Protein AF-A0A2N0QDD0-F1 (afdb_monomer)

Foldseek 3Di:
DDQPDDDDDDDPDPDDDDDDDDDDDDDDDPPAAAALLQEQCNVVWKDFADPDPNNHHDDPVRHDAQDDRDQAACRFQFDDPGMDTDPPDDPPDGGNDNDDGDPRRRRVSCVVVVVPDPDDPPPPDPPDDPVVVVVVVVVVVVVVVVVVVVD

Organism: NCBI:txid588596

Mean predicted aligned error: 12.84 Å

InterPro domains:
  IPR001506 Peptidase M12A [PF01400] (36-113)
  IPR001506 Peptidase M12A [PR00480] (36-53)
  IPR001506 Peptidase M12A [PR00480] (68-83)
  IPR001506 Peptidase M12A [PR00480] (101-114)
  IPR024079 Metallopeptidase, catalytic domain superfamily [G3DSA:3.40.390.10] (2-35)
  IPR024079 Metallopeptidase, catalytic domain superfamily [G3DSA:3.40.390.10] (36-114)

Radius of gyration: 23.02 Å; Cα contacts (8 Å, |Δi|>4): 125; chains: 1; bounding box: 40×63×55 Å

Structure (mmCIF, N/CA/C/O backbone):
data_AF-A0A2N0QDD0-F1
#
_entry.id   AF-A0A2N0QDD0-F1
#
loop_
_atom_site.group_PDB
_atom_site.id
_atom_site.type_symbol
_atom_site.label_atom_id
_atom_site.label_alt_id
_atom_site.label_comp_id
_atom_site.label_asym_id
_atom_site.label_entity_id
_atom_site.label_seq_id
_atom_site.pdbx_PDB_ins_code
_atom_site.Cartn_x
_atom_site.Cartn_y
_atom_site.Cartn_z
_atom_site.occupancy
_atom_site.B_iso_or_equiv
_atom_site.auth_seq_id
_atom_site.auth_comp_id
_atom_site.auth_asym_id
_atom_site.auth_atom_id
_atom_site.pdbx_PDB_model_num
ATOM 1 N N . MET A 1 1 ? 6.204 13.455 14.582 1.00 50.38 1 MET A N 1
ATOM 2 C CA . MET A 1 1 ? 5.103 13.405 13.595 1.00 50.38 1 MET A CA 1
ATOM 3 C C . MET A 1 1 ? 4.047 12.461 14.163 1.00 50.38 1 MET A C 1
ATOM 5 O O . MET A 1 1 ? 4.429 11.379 14.581 1.00 50.38 1 MET A O 1
ATOM 9 N N . 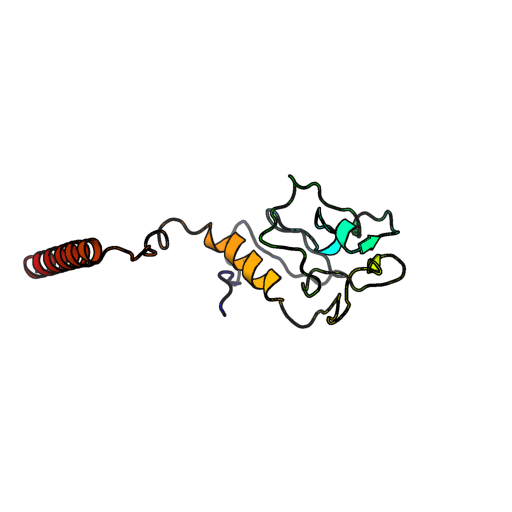PHE A 1 2 ? 2.788 12.885 14.306 1.00 59.19 2 PHE A N 1
ATOM 10 C CA . PHE A 1 2 ? 1.731 12.095 14.960 1.00 59.19 2 PHE A CA 1
ATOM 11 C C . PHE A 1 2 ? 0.723 11.612 13.914 1.00 59.19 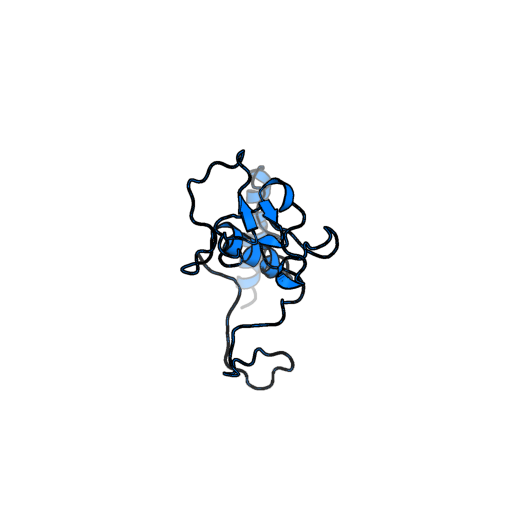2 PHE A C 1
ATOM 13 O O . PHE A 1 2 ? 0.218 12.432 13.154 1.00 59.19 2 PHE A O 1
ATOM 20 N N . SER A 1 3 ? 0.432 10.309 13.885 1.00 68.94 3 SER A N 1
ATOM 21 C CA . SER A 1 3 ? -0.740 9.779 13.178 1.00 68.94 3 SER A CA 1
ATOM 22 C C . SER A 1 3 ? -2.002 10.076 14.005 1.00 68.94 3 SER A C 1
ATOM 24 O O . SER A 1 3 ? -1.950 9.953 15.233 1.00 68.94 3 SER A O 1
ATOM 26 N N . PRO A 1 4 ? -3.137 10.459 13.388 1.00 78.94 4 PRO A N 1
ATOM 27 C CA . PRO A 1 4 ? -4.410 10.653 14.087 1.00 78.94 4 PRO A CA 1
ATOM 28 C C . PRO A 1 4 ? -5.018 9.336 14.598 1.00 78.94 4 PRO A C 1
ATOM 30 O O . PRO A 1 4 ? -5.961 9.368 15.388 1.00 78.94 4 PRO A O 1
ATOM 33 N N . ILE A 1 5 ? -4.494 8.184 14.165 1.00 84.56 5 ILE A N 1
ATOM 34 C CA . ILE A 1 5 ? -4.989 6.861 14.548 1.00 84.56 5 ILE A CA 1
ATOM 35 C C . ILE A 1 5 ? -4.445 6.478 15.926 1.00 84.56 5 ILE A C 1
ATOM 37 O O . ILE A 1 5 ? -3.242 6.548 16.180 1.00 84.56 5 ILE A O 1
ATOM 41 N N . LYS A 1 6 ? -5.340 6.015 16.804 1.00 87.50 6 LYS A N 1
ATOM 42 C CA . LYS A 1 6 ? -5.000 5.442 18.109 1.00 87.50 6 LYS A CA 1
ATOM 43 C C . LYS A 1 6 ? -5.636 4.063 18.239 1.00 87.50 6 LYS A C 1
ATOM 45 O O . LYS A 1 6 ? -6.840 3.928 18.040 1.00 87.50 6 LYS A O 1
ATOM 50 N N . PHE A 1 7 ? -4.838 3.065 18.603 1.00 89.75 7 PHE A N 1
ATOM 51 C CA . PHE A 1 7 ? -5.357 1.771 19.034 1.00 89.75 7 PHE A CA 1
ATOM 52 C C . PHE A 1 7 ? -5.727 1.853 20.512 1.00 89.75 7 PHE A C 1
ATOM 54 O O . PHE A 1 7 ? -4.959 2.371 21.321 1.00 89.75 7 PHE A O 1
ATOM 61 N N . VAL A 1 8 ? -6.915 1.362 20.847 1.00 91.69 8 VAL A N 1
ATOM 62 C CA . VAL A 1 8 ? -7.424 1.281 22.217 1.00 91.69 8 VAL A CA 1
ATOM 63 C C . VAL A 1 8 ? -7.914 -0.137 22.463 1.00 91.69 8 VAL A C 1
ATOM 65 O O . VAL A 1 8 ? -8.402 -0.791 21.537 1.00 91.69 8 VAL A O 1
ATOM 68 N N . GLU A 1 9 ? -7.769 -0.624 23.693 1.00 94.69 9 GLU A N 1
ATOM 69 C CA . GLU A 1 9 ? -8.324 -1.924 24.058 1.00 94.69 9 GLU A CA 1
ATOM 70 C C . GLU A 1 9 ? -9.845 -1.907 23.909 1.00 94.69 9 GLU A C 1
ATOM 72 O O . GLU A 1 9 ? -10.526 -0.943 24.272 1.00 94.69 9 GLU A O 1
ATOM 77 N N . ARG A 1 10 ? -10.378 -2.981 23.327 1.00 91.50 10 ARG A N 1
ATOM 78 C CA . ARG A 1 10 ? -11.811 -3.103 23.087 1.00 91.50 10 ARG A CA 1
ATOM 79 C C . ARG A 1 10 ? -12.544 -3.345 24.402 1.00 91.50 10 ARG A C 1
ATOM 81 O O . ARG A 1 10 ? -12.141 -4.189 25.195 1.00 91.50 10 ARG A O 1
ATOM 88 N N . THR A 1 11 ? -13.695 -2.701 24.547 1.00 94.19 11 THR A N 1
ATOM 89 C CA . THR A 1 11 ? -14.684 -2.999 25.585 1.00 94.19 11 THR A CA 1
ATOM 90 C C . THR A 1 11 ? -15.950 -3.575 24.954 1.00 94.19 11 THR A C 1
ATOM 92 O O . THR A 1 11 ? -16.165 -4.784 24.966 1.00 94.19 11 THR A O 1
ATOM 95 N N . ASN A 1 12 ? -16.770 -2.728 24.338 1.00 91.69 12 ASN A N 1
ATOM 96 C CA . ASN A 1 12 ? -18.079 -3.078 23.787 1.00 91.69 12 ASN A CA 1
ATOM 97 C C . ASN A 1 12 ? -18.323 -2.499 22.384 1.00 91.69 12 ASN A C 1
ATOM 99 O O . ASN A 1 12 ? -19.452 -2.511 21.900 1.00 91.69 12 ASN A O 1
ATOM 103 N N . GLN A 1 13 ? -17.279 -1.996 21.722 1.00 95.00 13 GLN A N 1
ATOM 104 C CA . GLN A 1 13 ? -17.384 -1.447 20.373 1.00 95.00 13 GLN A CA 1
ATOM 105 C C . GLN A 1 13 ? -17.843 -2.537 19.393 1.00 95.00 13 GLN A C 1
ATOM 107 O O . GLN A 1 13 ? -17.393 -3.688 19.476 1.00 95.00 13 GLN A O 1
ATOM 112 N N . ILE A 1 14 ? -18.745 -2.161 18.481 1.00 87.12 14 ILE A N 1
ATOM 113 C CA . ILE A 1 14 ? -19.286 -3.038 17.432 1.00 87.12 14 ILE A CA 1
ATOM 114 C C . ILE A 1 14 ? -18.181 -3.388 16.432 1.00 87.12 14 ILE A C 1
ATOM 116 O O . ILE A 1 14 ? -17.927 -4.566 16.189 1.00 87.12 14 ILE A O 1
ATOM 120 N N . ASP A 1 15 ? -17.476 -2.370 15.939 1.00 86.25 15 ASP A N 1
ATOM 121 C CA . ASP A 1 15 ? -16.353 -2.522 15.018 1.00 86.25 15 ASP A CA 1
ATOM 122 C C . ASP A 1 15 ? -15.030 -2.600 15.784 1.00 86.25 15 ASP A C 1
ATOM 124 O O . ASP A 1 15 ? -14.756 -1.799 16.681 1.00 86.25 15 ASP A O 1
ATOM 128 N N . TYR A 1 16 ? -14.200 -3.583 15.441 1.00 90.19 16 TYR A N 1
ATOM 129 C CA . TYR A 1 16 ? -12.907 -3.811 16.077 1.00 90.19 16 TYR A CA 1
ATOM 130 C C . TYR A 1 16 ? -11.982 -4.617 15.167 1.00 90.19 16 TYR A C 1
ATOM 132 O O . TYR A 1 16 ? -12.425 -5.389 14.318 1.00 90.19 16 TYR A O 1
ATOM 140 N N . VAL A 1 17 ? -10.677 -4.483 15.394 1.00 88.94 17 VAL A N 1
ATOM 141 C CA . VAL A 1 17 ? -9.667 -5.346 14.776 1.00 88.94 17 VAL A CA 1
ATOM 142 C C . VAL A 1 17 ? -9.312 -6.453 15.763 1.00 88.94 17 VAL A C 1
ATOM 144 O O . VAL A 1 17 ? -8.987 -6.182 16.918 1.00 88.94 17 VAL A O 1
ATOM 147 N N . LYS A 1 18 ? -9.371 -7.712 15.315 1.00 89.75 18 LYS A N 1
ATOM 148 C CA . LYS A 1 18 ? -8.921 -8.871 16.095 1.00 89.75 18 LYS A CA 1
ATOM 149 C C . LYS A 1 18 ? -7.652 -9.440 15.480 1.00 89.75 18 LYS A C 1
ATOM 151 O O . LYS A 1 18 ? -7.703 -10.044 14.413 1.00 89.75 18 LYS A O 1
ATOM 156 N N . ILE A 1 19 ? -6.535 -9.285 16.179 1.00 91.00 19 ILE A N 1
ATOM 157 C CA . ILE A 1 19 ? -5.260 -9.879 15.776 1.00 91.00 19 ILE A CA 1
ATOM 158 C C . ILE A 1 19 ? -5.248 -11.331 16.259 1.00 91.00 19 ILE A C 1
ATOM 160 O O . ILE A 1 19 ? -5.443 -11.603 17.443 1.00 91.00 19 ILE A O 1
ATOM 164 N N . VAL A 1 20 ? -5.081 -12.273 15.333 1.00 90.50 20 VAL A N 1
ATOM 165 C CA . VAL A 1 20 ? -5.061 -13.715 15.609 1.00 90.50 20 VAL A CA 1
ATOM 166 C C . VAL A 1 20 ? -3.912 -14.371 14.857 1.00 90.50 20 VAL A C 1
ATOM 168 O O . VAL A 1 20 ? -3.594 -13.967 13.743 1.00 90.50 20 VAL A O 1
ATOM 171 N N . ASN A 1 21 ? -3.322 -15.414 15.438 1.00 91.94 21 ASN A N 1
ATOM 172 C CA . ASN A 1 21 ? -2.346 -16.243 14.741 1.00 91.94 21 ASN A CA 1
ATOM 173 C C . ASN A 1 21 ? -3.072 -17.400 14.037 1.00 91.94 21 ASN A C 1
ATOM 175 O O . ASN A 1 21 ? -3.612 -18.285 14.700 1.00 91.94 21 ASN A O 1
ATOM 179 N N . LYS A 1 22 ? -3.131 -17.357 12.702 1.00 90.06 22 LYS A N 1
ATOM 180 C CA . LYS A 1 22 ? -3.795 -18.371 11.861 1.00 90.06 22 LYS A CA 1
ATOM 181 C C . LYS A 1 22 ? -2.915 -18.909 10.725 1.00 90.06 22 LYS A C 1
ATOM 183 O O . LYS A 1 22 ? -3.424 -19.600 9.851 1.00 90.06 22 LYS A O 1
ATOM 188 N N . GLY A 1 23 ? -1.617 -18.608 10.748 1.00 87.00 23 GLY A N 1
ATOM 189 C CA . GLY A 1 23 ? -0.709 -18.888 9.636 1.00 87.00 23 GLY A CA 1
ATOM 190 C C . GLY A 1 23 ? -0.866 -17.876 8.495 1.00 87.00 23 GLY A C 1
ATOM 191 O O . GLY A 1 23 ? -1.949 -17.703 7.939 1.00 87.00 23 GLY A O 1
ATOM 192 N N . GLY A 1 24 ? 0.234 -17.201 8.154 1.00 86.25 24 GLY A N 1
ATOM 193 C CA . GLY A 1 24 ? 0.272 -16.148 7.135 1.00 86.25 24 GLY A CA 1
ATOM 194 C C . GLY A 1 24 ? -0.093 -14.751 7.651 1.00 86.25 24 GLY A C 1
ATOM 195 O O . GLY A 1 24 ? -0.440 -14.566 8.818 1.00 86.25 24 GLY A O 1
ATOM 196 N N . TYR A 1 25 ? 0.001 -13.767 6.752 1.00 87.38 25 TYR A N 1
ATOM 197 C CA . TYR A 1 25 ? -0.262 -12.354 7.028 1.00 87.38 25 TYR A CA 1
ATOM 198 C C . TYR A 1 25 ? -1.248 -11.812 6.006 1.00 87.38 25 TYR A C 1
ATOM 200 O O . TYR A 1 25 ? -0.939 -11.714 4.823 1.00 87.38 25 TYR A O 1
ATOM 208 N N . TRP A 1 26 ? -2.443 -11.477 6.468 1.00 83.75 26 TRP A N 1
ATOM 209 C CA . TRP A 1 26 ? -3.474 -10.858 5.654 1.00 83.75 26 TRP A CA 1
ATOM 210 C C . TRP A 1 26 ? -4.411 -10.073 6.560 1.00 83.75 26 TRP A C 1
ATOM 212 O O . TRP A 1 26 ? -4.625 -10.403 7.728 1.00 83.75 26 TRP A O 1
ATOM 222 N N . SER A 1 27 ? -4.980 -9.018 6.007 1.00 83.06 27 SER A N 1
ATOM 223 C CA . SER A 1 27 ? -6.023 -8.231 6.642 1.00 83.06 27 SER A CA 1
ATOM 224 C C . SER A 1 27 ? -6.975 -7.753 5.565 1.00 83.06 27 SER A C 1
ATOM 226 O O . SER A 1 27 ? -6.570 -7.551 4.422 1.00 83.06 27 SER A O 1
ATOM 228 N N . TYR A 1 28 ? -8.227 -7.505 5.933 1.00 78.88 28 TYR A N 1
ATOM 229 C CA . TYR A 1 28 ? -9.080 -6.702 5.070 1.00 78.88 28 TYR A CA 1
ATOM 230 C C . TYR A 1 28 ? -8.485 -5.300 4.943 1.00 78.88 28 TYR A C 1
ATOM 232 O O . TYR A 1 28 ? -8.047 -4.702 5.928 1.00 78.88 28 TYR A O 1
ATOM 240 N N . VAL A 1 29 ? -8.473 -4.785 3.722 1.00 73.56 29 VAL A N 1
ATOM 241 C CA . VAL A 1 29 ? -8.185 -3.380 3.466 1.00 73.56 29 VAL A CA 1
ATOM 242 C C . VAL A 1 29 ? -9.359 -2.546 3.992 1.00 73.56 29 VAL A C 1
ATOM 244 O O . VAL A 1 29 ? -10.512 -2.926 3.800 1.00 73.56 29 VAL A O 1
ATOM 247 N N . GLY A 1 30 ? -9.071 -1.443 4.697 1.00 61.97 30 GLY A N 1
ATOM 248 C CA . GLY A 1 30 ? -10.078 -0.569 5.319 1.00 61.97 30 GLY A CA 1
ATOM 249 C C . GLY A 1 30 ? -11.064 0.078 4.329 1.00 61.97 30 GLY A C 1
ATOM 250 O O . GLY A 1 30 ? -11.098 -0.252 3.150 1.00 61.97 30 GLY A O 1
ATOM 251 N N . LYS A 1 31 ? -11.861 1.056 4.791 1.00 51.12 31 LYS A N 1
ATOM 252 C CA . LYS A 1 31 ? -12.999 1.629 4.033 1.00 51.12 31 LYS A CA 1
ATOM 253 C C . LYS A 1 31 ? -12.662 2.267 2.664 1.00 51.12 31 LYS A C 1
ATOM 255 O O . LYS A 1 31 ? -13.607 2.556 1.944 1.00 51.12 31 LYS A O 1
ATOM 260 N N . GLN A 1 32 ? -11.380 2.486 2.328 1.00 51.22 32 GLN A N 1
ATOM 261 C CA . GLN A 1 32 ? -10.784 2.489 0.969 1.00 51.22 32 GLN A CA 1
ATOM 262 C C . GLN A 1 32 ? -9.294 2.909 1.039 1.00 51.22 32 GLN A C 1
ATOM 264 O O . GLN A 1 32 ? -8.994 4.040 1.417 1.00 51.22 32 GLN A O 1
ATOM 269 N N . GLY A 1 33 ? -8.365 2.020 0.656 1.00 55.06 33 GLY A N 1
ATOM 270 C CA . GLY A 1 33 ? -6.939 2.330 0.433 1.00 55.06 33 GLY A CA 1
ATOM 271 C C . GLY A 1 33 ? -6.082 1.073 0.224 1.00 55.06 33 GLY A C 1
ATOM 272 O O . GLY A 1 33 ? -5.897 0.319 1.166 1.00 55.06 33 GLY A O 1
ATOM 273 N N . GLY A 1 34 ? -5.595 0.826 -0.997 1.00 71.38 34 GLY A N 1
ATOM 274 C CA . GLY A 1 34 ? -4.969 -0.442 -1.406 1.00 71.38 34 GLY A CA 1
ATOM 275 C C . GLY A 1 34 ? -3.436 -0.489 -1.365 1.00 71.38 34 GLY A C 1
ATOM 276 O O . GLY A 1 34 ? -2.773 0.445 -0.925 1.00 71.38 34 GLY A O 1
ATOM 277 N N . GLU A 1 35 ? -2.877 -1.602 -1.844 1.00 83.44 35 GLU A N 1
ATOM 278 C CA . GLU A 1 35 ? -1.429 -1.804 -1.967 1.00 83.44 35 GLU A CA 1
ATOM 279 C C . GLU A 1 35 ? -0.818 -0.906 -3.045 1.00 83.44 35 GLU A C 1
ATOM 281 O O . GLU A 1 35 ? -1.443 -0.604 -4.068 1.00 83.44 35 GLU A O 1
ATOM 286 N N . GLN A 1 36 ? 0.438 -0.508 -2.847 1.00 86.44 36 GLN A N 1
ATOM 287 C CA . GLN A 1 36 ? 1.056 0.494 -3.707 1.00 86.44 36 GLN A CA 1
ATOM 288 C C . GLN A 1 36 ? 1.294 -0.018 -5.136 1.00 86.44 36 GLN A C 1
ATOM 290 O O . GLN A 1 36 ? 1.069 0.720 -6.091 1.00 86.44 36 GLN A O 1
ATOM 295 N N . HIS A 1 37 ? 1.661 -1.291 -5.322 1.00 84.25 37 HIS A N 1
ATOM 296 C CA . HIS A 1 37 ? 1.812 -1.894 -6.660 1.00 84.25 37 HIS A CA 1
ATOM 297 C C . HIS A 1 37 ? 0.479 -2.121 -7.391 1.00 84.25 37 HIS A C 1
ATOM 299 O O . HIS A 1 37 ? 0.476 -2.471 -8.577 1.00 84.25 37 HIS A O 1
ATOM 305 N N . SER A 1 38 ? -0.637 -1.876 -6.706 1.00 87.38 38 SER A N 1
ATOM 306 C CA . SER A 1 38 ? -1.997 -1.907 -7.244 1.00 87.38 38 SER A CA 1
ATOM 307 C C . SER A 1 38 ? -2.522 -0.503 -7.571 1.00 87.38 38 SER A C 1
ATOM 309 O O . SER A 1 38 ? -3.641 -0.366 -8.059 1.00 87.38 38 SER A O 1
ATOM 311 N N . HIS A 1 39 ? -1.724 0.550 -7.356 1.00 89.06 39 HIS A N 1
ATOM 312 C CA . HIS A 1 39 ? -2.084 1.933 -7.673 1.00 89.06 39 HIS A CA 1
ATOM 313 C C . HIS A 1 39 ? -2.455 2.097 -9.169 1.00 89.06 39 HIS A C 1
ATOM 315 O O . HIS A 1 39 ? -1.757 1.545 -10.024 1.00 89.06 39 HIS A O 1
ATOM 321 N N . PRO A 1 40 ? -3.477 2.896 -9.537 1.00 90.19 40 PRO A N 1
ATOM 322 C CA . PRO A 1 40 ? -3.929 3.029 -10.932 1.00 90.19 40 PRO A CA 1
ATOM 323 C C . PRO A 1 40 ? -2.834 3.490 -11.907 1.00 90.19 40 PRO A C 1
ATOM 325 O O . PRO A 1 40 ? -2.766 3.061 -13.053 1.00 90.19 40 PRO A O 1
ATOM 328 N N . ASP A 1 41 ? -1.917 4.321 -11.418 1.00 92.69 41 ASP A N 1
ATOM 329 C CA . ASP A 1 41 ? -0.764 4.808 -12.183 1.00 92.69 41 ASP A CA 1
ATOM 330 C C . ASP A 1 41 ? 0.468 3.880 -12.178 1.00 92.69 41 ASP A C 1
ATOM 332 O O . ASP A 1 41 ? 1.501 4.238 -12.748 1.00 92.69 41 ASP A O 1
ATOM 336 N N . ARG A 1 42 ? 0.409 2.692 -11.557 1.00 92.00 42 ARG A N 1
ATOM 337 C CA . ARG A 1 42 ? 1.595 1.835 -11.348 1.00 92.00 42 ARG A CA 1
ATOM 338 C C . ARG A 1 42 ? 2.302 1.437 -12.645 1.00 92.00 42 ARG A C 1
ATOM 340 O O . ARG A 1 42 ? 3.526 1.339 -12.668 1.00 92.00 42 ARG A O 1
ATOM 347 N N . ASP A 1 43 ? 1.562 1.275 -13.743 1.00 93.88 43 ASP A N 1
ATOM 348 C CA . ASP A 1 43 ? 2.121 0.892 -15.049 1.00 93.88 43 ASP A CA 1
ATOM 349 C C . ASP A 1 43 ? 2.959 2.004 -15.695 1.00 93.88 43 ASP A C 1
ATOM 351 O O . ASP A 1 43 ? 3.658 1.755 -16.674 1.00 93.88 43 ASP A O 1
ATOM 355 N N . LYS A 1 44 ? 2.963 3.231 -15.157 1.00 94.56 44 LYS A N 1
ATOM 356 C CA . LYS A 1 44 ? 3.936 4.265 -15.552 1.00 94.56 44 LYS A CA 1
ATOM 357 C C . LYS A 1 44 ? 5.350 3.918 -15.081 1.00 94.56 44 LYS A C 1
ATOM 359 O O . LYS A 1 44 ? 6.312 4.354 -15.702 1.00 94.56 44 LYS A O 1
ATOM 364 N N . TYR A 1 45 ? 5.470 3.114 -14.024 1.00 94.38 45 TYR A N 1
ATOM 365 C CA . TYR A 1 45 ? 6.725 2.875 -13.311 1.00 94.38 45 TYR A CA 1
ATOM 366 C C . TYR A 1 45 ? 7.157 1.408 -13.288 1.00 94.38 45 TYR A C 1
ATOM 368 O O . TYR A 1 45 ? 8.351 1.119 -13.200 1.00 94.38 45 TYR A O 1
ATOM 376 N N . LEU A 1 46 ? 6.200 0.482 -13.363 1.00 93.69 46 LEU A N 1
ATOM 377 C CA . LEU A 1 46 ? 6.430 -0.948 -13.198 1.00 93.69 46 LEU A CA 1
ATOM 378 C C . LEU A 1 46 ? 6.024 -1.745 -14.439 1.00 93.69 46 LEU A C 1
ATOM 380 O O . LEU A 1 46 ? 5.064 -1.416 -15.133 1.00 93.69 46 LEU A O 1
ATOM 384 N N . PHE A 1 47 ? 6.742 -2.840 -14.665 1.00 93.88 47 PHE A N 1
ATOM 385 C CA . PHE A 1 47 ? 6.296 -3.973 -15.463 1.00 93.88 47 PHE A CA 1
ATOM 386 C C . PHE A 1 47 ? 5.837 -5.079 -14.516 1.00 93.88 47 PHE A C 1
ATOM 388 O O . PHE A 1 47 ? 6.636 -5.589 -13.728 1.00 93.88 47 PHE A O 1
ATOM 395 N N . VAL A 1 48 ? 4.566 -5.463 -14.604 1.00 91.81 48 VAL A N 1
ATOM 396 C CA . VAL A 1 48 ? 3.986 -6.539 -13.794 1.00 91.81 48 VAL A CA 1
ATOM 397 C C . VAL A 1 48 ? 3.583 -7.680 -14.716 1.00 91.81 48 VAL A C 1
ATOM 399 O O . VAL A 1 48 ? 2.767 -7.505 -15.614 1.00 91.81 48 VAL A O 1
ATOM 402 N N . GLN A 1 49 ? 4.196 -8.841 -14.511 1.00 88.06 49 GLN A N 1
ATOM 403 C CA . GLN A 1 49 ? 3.999 -10.053 -15.308 1.00 88.06 49 GLN A CA 1
ATOM 404 C C . GLN A 1 49 ? 3.458 -11.163 -14.406 1.00 88.06 49 GLN A C 1
ATOM 406 O O . GLN A 1 49 ? 4.083 -12.205 -14.223 1.00 88.06 49 GLN A O 1
ATOM 411 N N . ASN A 1 50 ? 2.316 -10.903 -13.771 1.00 86.62 50 ASN A N 1
ATOM 412 C CA . ASN A 1 50 ? 1.624 -11.870 -12.929 1.00 86.62 50 ASN A CA 1
ATOM 413 C C . ASN A 1 50 ? 0.118 -11.581 -12.949 1.00 86.62 50 ASN A C 1
ATOM 415 O O . ASN A 1 50 ? -0.298 -10.440 -12.760 1.00 86.62 50 ASN A O 1
ATOM 419 N N . ASN A 1 51 ? -0.680 -12.624 -13.178 1.00 84.69 51 ASN A N 1
ATOM 420 C CA . ASN A 1 51 ? -2.138 -12.538 -13.285 1.00 84.69 51 ASN A CA 1
ATOM 421 C C . ASN A 1 51 ? -2.862 -12.868 -11.964 1.00 84.69 51 ASN A C 1
ATOM 423 O O . ASN A 1 51 ? -4.095 -12.911 -11.941 1.00 84.69 51 ASN A O 1
ATOM 427 N N . SER A 1 52 ? -2.123 -13.119 -10.875 1.00 89.31 52 SER A N 1
ATOM 428 C CA . SER A 1 52 ? -2.699 -13.312 -9.542 1.00 89.31 52 SER A CA 1
ATOM 429 C C . SER A 1 52 ? -3.492 -12.078 -9.117 1.00 89.31 52 SER A C 1
ATOM 431 O O . SER A 1 52 ? -3.178 -10.944 -9.488 1.00 89.31 52 SER A O 1
ATOM 433 N N . TYR A 1 53 ? -4.514 -12.314 -8.298 1.00 83.69 53 TYR A N 1
ATOM 434 C CA . TYR A 1 53 ? -5.331 -11.267 -7.697 1.00 83.69 53 TYR A CA 1
ATOM 435 C C . TYR A 1 53 ? -4.485 -10.253 -6.914 1.00 83.69 53 TYR A C 1
ATOM 437 O O . TYR A 1 53 ? -4.787 -9.065 -6.970 1.00 83.69 53 TYR A O 1
ATOM 445 N N . ASP A 1 54 ? -3.383 -10.695 -6.305 1.00 85.44 54 ASP A N 1
ATOM 446 C CA . ASP A 1 54 ? -2.483 -9.858 -5.494 1.00 85.44 54 ASP A CA 1
ATOM 447 C C . ASP A 1 54 ? -1.744 -8.785 -6.310 1.00 85.44 54 ASP A C 1
ATOM 449 O O . ASP A 1 54 ? -1.255 -7.806 -5.762 1.00 85.44 54 ASP A O 1
ATOM 453 N N . TYR A 1 55 ? -1.655 -8.947 -7.634 1.00 88.44 55 TYR A N 1
ATOM 454 C CA . TYR A 1 55 ? -0.983 -7.998 -8.530 1.00 88.44 55 TYR A CA 1
ATOM 455 C C . TYR A 1 55 ? -1.964 -7.173 -9.370 1.00 88.44 55 TYR A C 1
ATOM 457 O O . TYR A 1 55 ? -1.545 -6.413 -10.259 1.00 88.44 55 TYR A O 1
ATOM 465 N N . ARG A 1 56 ? -3.272 -7.320 -9.120 1.00 89.00 56 ARG A N 1
ATOM 466 C CA . ARG A 1 56 ? -4.303 -6.575 -9.840 1.00 89.00 56 ARG A CA 1
ATOM 467 C C . ARG A 1 56 ? -4.244 -5.107 -9.477 1.00 89.00 56 ARG A C 1
ATOM 469 O O . ARG A 1 56 ? -4.189 -4.722 -8.318 1.00 89.00 56 ARG A O 1
ATOM 476 N N . ARG A 1 57 ? -4.305 -4.291 -10.516 1.00 90.25 57 ARG A N 1
ATOM 477 C CA . ARG A 1 57 ? -4.417 -2.849 -10.391 1.00 90.25 57 ARG A CA 1
ATOM 478 C C . ARG A 1 57 ? -5.850 -2.477 -10.014 1.00 90.25 57 ARG A C 1
ATOM 480 O O . ARG A 1 57 ? -6.787 -3.087 -10.523 1.00 90.25 57 ARG A O 1
ATOM 487 N N . TYR A 1 58 ? -6.007 -1.469 -9.166 1.00 88.25 58 TYR A N 1
ATOM 488 C CA . TYR A 1 58 ? -7.300 -0.849 -8.905 1.00 88.25 58 TYR A CA 1
ATOM 489 C C . TYR A 1 58 ? -7.702 0.068 -10.058 1.00 88.25 58 TYR A C 1
ATOM 491 O O . TYR A 1 58 ? -6.854 0.739 -10.659 1.00 88.25 58 TYR A O 1
ATOM 499 N N . GLU A 1 59 ? -9.002 0.131 -10.336 1.00 87.44 59 GLU A N 1
ATOM 500 C CA . GLU A 1 59 ? -9.546 1.173 -11.196 1.00 87.44 59 GLU A CA 1
ATOM 501 C C . GLU A 1 59 ? -9.465 2.530 -10.478 1.00 87.44 59 GLU A C 1
ATOM 503 O O . GLU A 1 59 ? -9.649 2.589 -9.258 1.00 87.44 59 GLU A O 1
ATOM 508 N N . PRO A 1 60 ? -9.218 3.643 -11.195 1.00 86.50 60 PRO A N 1
ATOM 509 C CA . PRO A 1 60 ? -9.082 4.967 -10.583 1.00 86.50 60 PRO A CA 1
ATOM 510 C C . PRO A 1 60 ? -10.250 5.390 -9.682 1.00 86.50 60 PRO A C 1
ATOM 512 O O . PRO A 1 60 ? -10.051 6.168 -8.755 1.00 86.50 60 PRO A O 1
ATOM 515 N N . ASN A 1 61 ? -11.458 4.883 -9.942 1.00 86.00 61 ASN A N 1
ATOM 516 C CA . ASN A 1 61 ? -12.663 5.221 -9.181 1.00 86.00 61 ASN A CA 1
ATOM 517 C C . ASN A 1 61 ? -12.829 4.397 -7.890 1.00 86.00 61 ASN A C 1
ATOM 519 O O . ASN A 1 61 ? -13.598 4.795 -7.017 1.00 86.00 61 ASN A O 1
ATOM 523 N N . ASP A 1 62 ? -12.108 3.281 -7.753 1.00 85.12 62 ASP A N 1
ATOM 524 C CA . ASP A 1 62 ? -12.245 2.354 -6.621 1.00 85.12 62 ASP A CA 1
ATOM 525 C C . ASP A 1 62 ? -11.268 2.661 -5.479 1.00 85.12 62 ASP A C 1
ATOM 527 O O . ASP A 1 62 ? -11.366 2.095 -4.386 1.00 85.12 62 ASP A O 1
ATOM 531 N N . VAL A 1 63 ? -10.315 3.565 -5.715 1.00 85.44 63 VAL A N 1
ATOM 532 C CA . VAL A 1 63 ? -9.243 3.894 -4.779 1.00 85.44 63 VAL A CA 1
ATOM 533 C C . VAL A 1 63 ? -9.065 5.400 -4.655 1.00 85.44 63 VAL A C 1
ATOM 535 O O . VAL A 1 63 ? -9.078 6.144 -5.631 1.00 85.44 63 VAL A O 1
ATOM 538 N N . ARG A 1 64 ? -8.860 5.864 -3.421 1.00 85.44 64 ARG A N 1
ATOM 539 C CA . ARG A 1 64 ? -8.507 7.255 -3.147 1.00 85.44 64 ARG A CA 1
ATOM 540 C C . ARG A 1 64 ? -6.993 7.385 -3.006 1.00 85.44 64 ARG A C 1
ATOM 542 O O . ARG A 1 64 ? -6.405 6.810 -2.095 1.00 85.44 64 ARG A O 1
ATOM 549 N N . CYS A 1 65 ? -6.383 8.183 -3.876 1.00 86.50 65 CYS A N 1
ATOM 550 C CA . CYS A 1 65 ? -4.947 8.459 -3.865 1.00 86.50 65 CYS A CA 1
ATOM 551 C C . CYS A 1 65 ? -4.675 9.855 -3.287 1.00 86.50 65 CYS A C 1
ATOM 553 O O . CYS A 1 65 ? -5.260 10.840 -3.731 1.00 86.50 65 CYS A O 1
ATOM 555 N N . PHE A 1 66 ? -3.7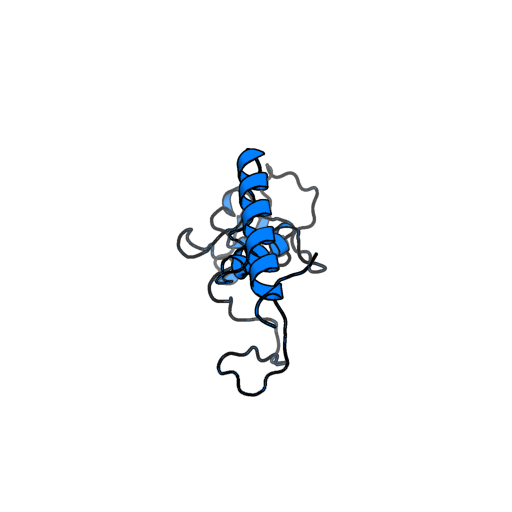73 9.959 -2.307 1.00 86.75 66 PHE A N 1
ATOM 556 C CA . PHE A 1 66 ? -3.447 11.221 -1.616 1.00 86.75 66 PHE A CA 1
ATOM 557 C C . PHE A 1 66 ? -2.083 11.813 -2.018 1.00 86.75 66 PHE A C 1
ATOM 559 O O . PHE A 1 66 ? -1.510 12.655 -1.315 1.00 86.75 66 PHE A O 1
ATOM 566 N N . GLY A 1 67 ? -1.550 11.380 -3.158 1.00 86.62 67 GLY A N 1
ATOM 567 C CA . GLY A 1 67 ? -0.255 11.802 -3.669 1.00 86.62 67 GLY A CA 1
ATOM 568 C C . GLY A 1 67 ? 0.171 11.012 -4.900 1.00 86.62 67 GLY A C 1
ATOM 569 O O . GLY A 1 67 ? -0.606 10.238 -5.456 1.00 86.62 67 GLY A O 1
ATOM 570 N N . ASN A 1 68 ? 1.418 11.238 -5.307 1.00 91.38 68 ASN A N 1
ATOM 571 C CA . ASN A 1 68 ? 2.063 10.492 -6.382 1.00 91.38 68 ASN A CA 1
ATOM 572 C C . ASN A 1 68 ? 2.394 9.062 -5.935 1.00 91.38 68 ASN A C 1
ATOM 574 O O . ASN A 1 68 ? 2.340 8.739 -4.749 1.00 91.38 68 ASN A O 1
ATOM 578 N N . TYR A 1 69 ? 2.802 8.231 -6.894 1.00 93.19 69 TYR A N 1
ATOM 579 C CA . TYR A 1 69 ? 3.282 6.885 -6.615 1.00 93.19 69 TYR A CA 1
ATOM 580 C C . TYR A 1 69 ? 4.492 6.901 -5.667 1.00 93.19 69 TYR A C 1
ATOM 582 O O . TYR A 1 69 ? 5.492 7.561 -5.952 1.00 93.19 69 TYR A O 1
ATOM 590 N N . ASP A 1 70 ? 4.412 6.160 -4.563 1.00 94.88 70 ASP A N 1
ATOM 591 C CA . ASP A 1 70 ? 5.441 6.118 -3.530 1.00 94.88 70 ASP A CA 1
ATOM 592 C C . ASP A 1 70 ? 6.195 4.785 -3.531 1.00 94.88 70 ASP A C 1
ATOM 594 O O . ASP A 1 70 ? 5.755 3.783 -2.974 1.00 94.88 70 ASP A O 1
ATOM 598 N N . PHE A 1 71 ? 7.379 4.777 -4.135 1.00 95.06 71 PHE A N 1
ATOM 599 C CA . PHE A 1 71 ? 8.234 3.592 -4.195 1.00 95.06 71 PHE A CA 1
ATOM 600 C C . PHE A 1 71 ? 8.719 3.090 -2.831 1.00 95.06 71 PHE A C 1
ATOM 602 O O . PHE A 1 71 ? 9.051 1.911 -2.708 1.00 95.06 71 PHE A O 1
ATOM 609 N N . LYS A 1 72 ? 8.768 3.970 -1.824 1.00 94.94 72 LYS A N 1
ATOM 610 C CA . LYS A 1 72 ? 9.243 3.659 -0.472 1.00 94.94 72 LYS A CA 1
ATOM 611 C C . LYS A 1 72 ? 8.104 3.260 0.464 1.00 94.94 72 LYS A C 1
ATOM 613 O O . LYS A 1 72 ? 8.378 2.964 1.625 1.00 94.94 72 LYS A O 1
ATOM 618 N N . SER A 1 73 ? 6.856 3.260 -0.011 1.00 95.19 73 SER A N 1
ATOM 619 C CA . SER A 1 73 ? 5.698 2.877 0.798 1.00 95.19 73 SER A CA 1
ATOM 620 C C . SER A 1 73 ? 5.904 1.500 1.428 1.00 95.19 73 SER A C 1
ATOM 622 O O . SER A 1 73 ? 6.309 0.545 0.754 1.00 95.19 73 SER A O 1
ATOM 624 N N . ILE A 1 74 ? 5.563 1.377 2.712 1.00 94.31 74 ILE A N 1
ATOM 625 C CA . ILE A 1 74 ? 5.587 0.097 3.431 1.00 94.31 74 ILE A CA 1
ATOM 626 C C . ILE A 1 74 ? 4.606 -0.918 2.816 1.00 94.31 74 ILE A C 1
ATOM 628 O O . ILE A 1 74 ? 4.766 -2.127 2.977 1.00 94.31 74 ILE A O 1
ATOM 632 N N . MET A 1 75 ? 3.609 -0.424 2.068 1.00 93.00 75 MET A N 1
ATOM 633 C CA . MET A 1 75 ? 2.592 -1.209 1.366 1.00 93.00 75 MET A CA 1
ATOM 634 C C . MET A 1 75 ? 3.033 -1.656 -0.037 1.00 93.00 75 MET A C 1
ATOM 636 O O . MET A 1 75 ? 2.259 -2.300 -0.745 1.00 93.00 75 MET A O 1
ATOM 640 N N . HIS A 1 76 ? 4.248 -1.318 -0.481 1.00 94.69 76 HIS A N 1
ATOM 641 C CA . HIS A 1 76 ? 4.767 -1.746 -1.780 1.00 94.69 76 HIS A CA 1
ATOM 642 C C . HIS A 1 76 ? 5.402 -3.135 -1.683 1.00 94.69 76 HIS A C 1
ATOM 644 O O . HIS A 1 76 ? 6.213 -3.391 -0.795 1.00 94.69 76 HIS A O 1
ATOM 650 N N . TYR A 1 77 ? 5.092 -4.058 -2.594 1.00 93.50 77 TYR A N 1
ATOM 651 C CA . TYR A 1 77 ? 5.769 -5.363 -2.629 1.00 93.50 77 TYR A CA 1
ATOM 652 C C . TYR A 1 77 ? 7.228 -5.232 -3.095 1.00 93.50 77 TYR A C 1
ATOM 654 O O . TYR A 1 77 ? 7.531 -4.334 -3.883 1.00 93.50 77 TYR A O 1
ATOM 662 N N . PRO A 1 78 ? 8.153 -6.096 -2.644 1.00 93.75 78 PRO A N 1
ATOM 663 C CA . PRO A 1 78 ? 9.506 -6.099 -3.185 1.00 93.75 78 PRO A CA 1
ATOM 664 C C . PRO A 1 78 ? 9.496 -6.411 -4.686 1.00 93.75 78 PRO A C 1
ATOM 666 O O . PRO A 1 78 ? 8.613 -7.104 -5.200 1.00 93.75 78 PRO A O 1
ATOM 669 N N . LEU A 1 79 ? 10.497 -5.892 -5.398 1.00 93.44 79 LEU A N 1
ATOM 670 C CA . LEU A 1 79 ? 10.723 -6.266 -6.794 1.00 93.44 79 LEU A CA 1
ATOM 671 C C . LEU A 1 79 ? 11.136 -7.742 -6.892 1.00 93.44 79 LEU A C 1
ATOM 673 O O . LEU A 1 79 ? 11.752 -8.294 -5.983 1.00 93.44 79 LEU A O 1
ATOM 677 N N . GLY A 1 80 ? 10.841 -8.372 -8.026 1.00 91.00 80 GLY A N 1
ATOM 678 C CA . GLY A 1 80 ? 11.160 -9.777 -8.261 1.00 91.00 80 GLY A CA 1
ATOM 679 C C . GLY A 1 80 ? 10.869 -10.216 -9.692 1.00 91.00 80 GLY A C 1
ATOM 680 O O . GLY A 1 80 ? 10.824 -9.407 -10.618 1.00 91.00 80 GLY A O 1
ATOM 681 N N . SER A 1 81 ? 10.650 -11.516 -9.890 1.00 90.75 81 SER A N 1
ATOM 682 C CA . SER A 1 81 ? 10.289 -12.068 -11.205 1.00 90.75 81 SER A CA 1
ATOM 683 C C . SER A 1 81 ? 8.958 -11.514 -11.725 1.00 90.75 81 SER A C 1
ATOM 685 O O . SER A 1 81 ? 8.845 -11.207 -12.908 1.00 90.75 81 SER A O 1
ATOM 687 N N . CYS A 1 82 ? 7.988 -11.341 -10.825 1.00 91.62 82 CYS A N 1
ATOM 688 C CA . CYS A 1 82 ? 6.615 -10.934 -11.127 1.00 91.62 82 CYS A CA 1
ATOM 689 C C . CYS A 1 82 ? 6.444 -9.421 -11.319 1.00 91.62 82 CYS A C 1
ATOM 691 O O . CYS A 1 82 ? 5.465 -8.987 -11.922 1.00 91.62 82 CYS A O 1
ATOM 693 N N . MET A 1 83 ? 7.372 -8.616 -10.796 1.00 94.00 83 MET A N 1
ATOM 694 C CA . MET A 1 83 ? 7.284 -7.159 -10.794 1.00 94.00 83 MET A CA 1
ATOM 695 C C . MET A 1 83 ? 8.675 -6.545 -10.910 1.00 94.00 83 MET A C 1
ATOM 697 O O . MET A 1 83 ? 9.524 -6.734 -10.037 1.00 94.00 83 MET A O 1
ATOM 701 N N . LYS A 1 84 ? 8.898 -5.792 -11.986 1.00 94.25 84 LYS A N 1
ATOM 702 C CA . LYS A 1 84 ? 10.178 -5.161 -12.316 1.00 94.25 84 LYS A CA 1
ATOM 703 C C . LYS A 1 84 ? 9.995 -3.664 -12.515 1.00 94.25 84 LYS A C 1
ATOM 705 O O . LYS A 1 84 ? 8.945 -3.214 -12.966 1.00 94.25 84 LYS A O 1
ATOM 710 N N . LEU A 1 85 ? 11.034 -2.903 -12.198 1.00 94.75 85 LEU A N 1
ATOM 711 C CA . LEU A 1 85 ? 11.068 -1.472 -12.468 1.00 94.75 85 LEU A CA 1
ATOM 712 C C . LEU A 1 85 ? 11.304 -1.231 -13.964 1.00 94.75 85 LEU A C 1
ATOM 714 O O . LEU A 1 85 ? 12.074 -1.962 -14.592 1.00 94.75 85 LEU A O 1
ATOM 718 N N . LYS A 1 86 ? 10.652 -0.217 -14.532 1.00 94.81 86 LYS A N 1
ATOM 719 C CA . LYS A 1 86 ? 10.952 0.232 -15.893 1.00 94.81 86 LYS A CA 1
ATOM 720 C C . LYS A 1 86 ? 12.330 0.901 -15.956 1.00 94.81 86 LYS A C 1
ATOM 722 O O . LYS A 1 86 ? 12.755 1.528 -14.988 1.00 94.81 86 LYS A O 1
ATOM 727 N N . SER A 1 87 ? 13.017 0.780 -17.092 1.00 91.31 87 SER A N 1
ATOM 728 C CA . SER A 1 87 ? 14.381 1.300 -17.296 1.00 91.31 87 SER A CA 1
ATOM 729 C C . SER A 1 87 ? 14.502 2.817 -17.126 1.00 91.31 87 SER A C 1
ATOM 731 O O . SER A 1 87 ? 15.572 3.320 -16.803 1.00 91.31 87 SER A O 1
ATOM 733 N N . GLU A 1 88 ? 13.408 3.545 -17.332 1.00 92.44 88 GLU A N 1
ATOM 734 C CA . GLU A 1 88 ? 13.319 5.002 -17.255 1.00 92.44 88 GLU A CA 1
ATOM 735 C C . GLU A 1 88 ? 13.268 5.513 -15.809 1.00 92.44 88 GLU A C 1
ATOM 737 O O . GLU A 1 88 ? 13.534 6.689 -15.553 1.00 92.44 88 GLU A O 1
ATOM 742 N N . VAL A 1 89 ? 12.928 4.650 -14.847 1.00 90.69 89 VAL A N 1
ATOM 743 C CA . VAL A 1 89 ? 12.846 5.034 -13.438 1.00 90.69 89 VAL A CA 1
ATOM 744 C C . VAL A 1 89 ? 14.221 4.875 -12.799 1.00 90.69 89 VAL A C 1
ATOM 746 O O . VAL A 1 89 ? 14.739 3.768 -12.647 1.00 90.69 89 VAL A O 1
ATOM 749 N N . LYS A 1 90 ? 14.812 6.000 -12.386 1.00 88.00 90 LYS A N 1
ATOM 750 C CA . LYS A 1 90 ? 16.059 5.997 -11.616 1.00 88.00 90 LYS A CA 1
ATOM 751 C C . LYS A 1 90 ? 15.820 5.342 -10.259 1.00 88.00 90 LYS A C 1
ATOM 753 O O . LYS A 1 90 ? 14.887 5.706 -9.550 1.00 88.00 90 LYS A O 1
ATOM 758 N N . ARG A 1 91 ? 16.669 4.374 -9.916 1.00 82.12 91 ARG A N 1
ATOM 759 C CA . ARG A 1 91 ? 16.573 3.611 -8.672 1.00 82.12 91 ARG A CA 1
ATOM 760 C C . ARG A 1 91 ? 17.614 4.101 -7.671 1.00 82.12 91 ARG A C 1
ATOM 762 O O . ARG A 1 91 ? 18.714 3.564 -7.611 1.00 82.12 91 ARG A O 1
ATOM 769 N N . ASP A 1 92 ? 17.248 5.105 -6.886 1.00 88.94 92 ASP A N 1
ATOM 770 C CA . ASP A 1 92 ? 18.009 5.617 -5.737 1.00 88.94 92 ASP A CA 1
ATOM 771 C C . ASP A 1 92 ? 17.333 5.276 -4.393 1.00 88.94 92 ASP A C 1
ATOM 773 O O . ASP A 1 92 ? 17.628 5.861 -3.353 1.00 88.94 92 ASP A O 1
ATOM 777 N N . PHE A 1 93 ? 16.414 4.308 -4.408 1.00 87.50 93 PHE A N 1
ATOM 778 C CA . PHE A 1 93 ? 15.613 3.909 -3.257 1.00 87.50 93 PHE A CA 1
ATOM 779 C C . PHE A 1 93 ? 15.391 2.395 -3.185 1.00 87.50 93 PHE A C 1
ATOM 781 O O . PHE A 1 93 ? 15.435 1.673 -4.189 1.00 87.50 93 PHE A O 1
ATOM 788 N N . GLU A 1 94 ? 15.109 1.922 -1.972 1.00 90.56 94 GLU A N 1
ATOM 789 C CA . GLU A 1 94 ? 14.658 0.560 -1.721 1.00 90.56 94 GLU A CA 1
ATOM 790 C C . GLU A 1 94 ? 13.141 0.453 -1.920 1.00 90.56 94 GLU A C 1
ATOM 792 O O . GLU A 1 94 ? 12.370 1.234 -1.363 1.00 90.56 94 GLU A O 1
ATOM 797 N N . ILE A 1 95 ? 12.727 -0.525 -2.729 1.00 93.88 95 ILE A N 1
ATOM 798 C CA . ILE A 1 95 ? 11.323 -0.880 -2.951 1.00 93.88 95 ILE A CA 1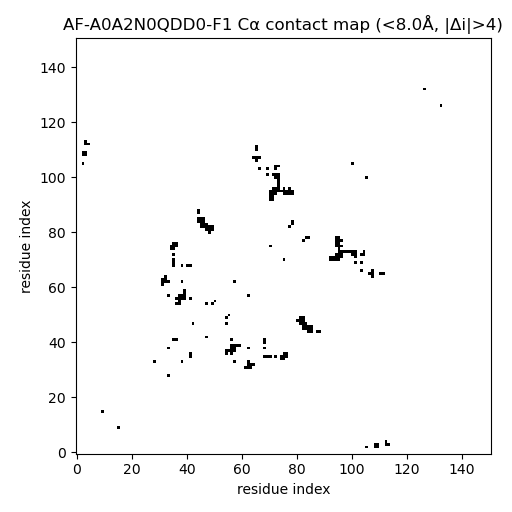
ATOM 799 C C . ILE A 1 95 ? 11.053 -2.175 -2.199 1.00 93.88 95 ILE A C 1
ATOM 801 O O . ILE A 1 95 ? 11.779 -3.152 -2.388 1.00 93.88 95 ILE A O 1
ATOM 805 N N . GLY A 1 96 ? 9.974 -2.207 -1.422 1.00 94.50 96 GLY A N 1
ATOM 806 C CA . GLY A 1 96 ? 9.623 -3.377 -0.621 1.00 94.50 96 GLY A CA 1
ATOM 807 C C . GLY A 1 96 ? 10.168 -3.358 0.802 1.00 94.50 96 GLY A C 1
ATOM 808 O O . GLY A 1 96 ? 10.120 -4.393 1.461 1.00 94.50 96 GLY A O 1
ATOM 809 N N . GLN A 1 97 ? 10.645 -2.207 1.283 1.00 94.81 97 GLN A N 1
ATOM 810 C CA . GLN A 1 97 ? 11.054 -2.039 2.677 1.00 94.81 97 GLN A CA 1
ATOM 811 C C . GLN A 1 97 ? 9.892 -2.346 3.642 1.00 94.81 97 GLN A C 1
ATOM 813 O O . GLN A 1 97 ? 8.716 -2.159 3.307 1.00 94.81 97 GLN A O 1
ATOM 818 N N . ARG A 1 98 ? 10.216 -2.851 4.836 1.00 94.31 98 ARG A N 1
ATOM 819 C CA . ARG A 1 98 ? 9.253 -3.229 5.893 1.00 94.31 98 ARG A CA 1
ATOM 820 C C . ARG A 1 98 ? 9.634 -2.660 7.262 1.00 94.31 98 ARG A C 1
ATOM 822 O O . ARG A 1 98 ? 9.230 -3.199 8.287 1.00 94.31 98 ARG A O 1
ATOM 829 N N . GLU A 1 99 ? 10.428 -1.596 7.278 1.00 93.06 99 GLU A N 1
ATOM 830 C CA . GLU A 1 99 ? 11.001 -1.025 8.497 1.00 93.06 99 GLU A CA 1
ATOM 831 C C . GLU A 1 99 ? 10.153 0.115 9.057 1.00 93.06 99 GLU A C 1
ATOM 833 O O . GLU A 1 99 ? 9.939 0.198 10.267 1.00 93.06 99 GLU A O 1
ATOM 838 N N . MET A 1 100 ? 9.660 1.005 8.192 1.00 93.88 100 MET A N 1
ATOM 839 C CA . MET A 1 100 ? 8.967 2.217 8.627 1.00 93.88 100 MET A CA 1
ATOM 840 C C . MET A 1 100 ? 7.934 2.705 7.613 1.00 93.88 100 MET A C 1
ATOM 842 O O . MET A 1 100 ? 7.980 2.360 6.438 1.00 93.88 100 MET A O 1
ATOM 846 N N . LEU A 1 101 ? 6.997 3.536 8.068 1.00 92.44 101 LEU A N 1
ATOM 847 C CA . LEU A 1 101 ? 6.097 4.258 7.168 1.00 92.44 101 LEU A CA 1
ATOM 848 C C . LEU A 1 101 ? 6.893 5.293 6.369 1.00 92.44 101 LEU A C 1
ATOM 850 O O . LEU A 1 101 ? 7.688 6.040 6.946 1.00 92.44 101 LEU A O 1
ATOM 854 N N . SER A 1 102 ? 6.650 5.373 5.064 1.00 93.69 102 SER A N 1
ATOM 855 C CA . SER A 1 102 ? 7.206 6.440 4.236 1.00 93.69 102 SER A CA 1
ATOM 856 C C . SER A 1 102 ? 6.526 7.787 4.519 1.00 93.69 102 SER A C 1
ATOM 858 O O . SER A 1 102 ? 5.459 7.872 5.137 1.00 93.69 102 SER A O 1
ATOM 860 N N . GLU A 1 103 ? 7.103 8.876 4.008 1.00 92.25 103 GLU A N 1
ATOM 861 C CA . GLU A 1 103 ? 6.448 10.190 4.048 1.00 92.25 103 GLU A CA 1
ATOM 862 C C . GLU A 1 103 ? 5.089 10.183 3.326 1.00 92.25 103 GLU A C 1
ATOM 864 O O . GLU A 1 103 ? 4.143 10.831 3.785 1.00 92.25 103 GLU A O 1
ATOM 869 N N . GLY A 1 104 ? 4.974 9.431 2.224 1.00 91.56 104 GLY A N 1
ATOM 870 C CA . GLY A 1 104 ? 3.726 9.252 1.487 1.00 91.56 104 GLY A CA 1
ATOM 871 C C . GLY A 1 104 ? 2.679 8.483 2.289 1.00 91.56 104 GLY A C 1
ATOM 872 O O . GLY A 1 104 ? 1.533 8.933 2.350 1.00 91.56 104 GLY A O 1
ATOM 873 N N . ASP A 1 105 ? 3.071 7.408 2.982 1.00 92.19 105 ASP A N 1
ATOM 874 C CA . ASP A 1 105 ? 2.190 6.635 3.865 1.00 92.19 105 ASP A CA 1
ATOM 875 C C . ASP A 1 105 ? 1.628 7.520 4.989 1.00 92.19 105 ASP A C 1
ATOM 877 O O . ASP A 1 105 ? 0.416 7.576 5.217 1.00 92.19 105 ASP A O 1
ATOM 881 N N . ILE A 1 106 ? 2.499 8.277 5.670 1.00 90.50 106 ILE A N 1
ATOM 882 C CA . ILE A 1 106 ? 2.092 9.160 6.771 1.00 90.50 106 ILE A CA 1
ATOM 883 C C . ILE A 1 106 ? 1.178 10.275 6.258 1.00 90.50 106 ILE A C 1
ATOM 885 O O . ILE A 1 106 ? 0.155 10.582 6.880 1.00 90.50 106 ILE A O 1
ATOM 889 N N . LYS A 1 107 ? 1.510 10.879 5.113 1.00 88.88 107 LYS A N 1
ATOM 890 C CA . LYS A 1 107 ? 0.669 11.896 4.477 1.00 88.88 107 LYS A CA 1
ATOM 891 C C . LYS A 1 107 ? -0.700 11.329 4.110 1.00 88.88 107 LYS A C 1
ATOM 893 O O . LYS A 1 107 ? -1.698 11.979 4.407 1.00 88.88 107 LYS A O 1
ATOM 898 N N . ALA A 1 108 ? -0.765 10.141 3.512 1.00 88.44 108 ALA A N 1
ATOM 899 C CA . ALA A 1 108 ? -2.019 9.504 3.125 1.00 88.44 108 ALA A CA 1
ATOM 900 C C . ALA A 1 108 ? -2.907 9.204 4.339 1.00 88.44 108 ALA A C 1
ATOM 902 O O . ALA A 1 108 ? 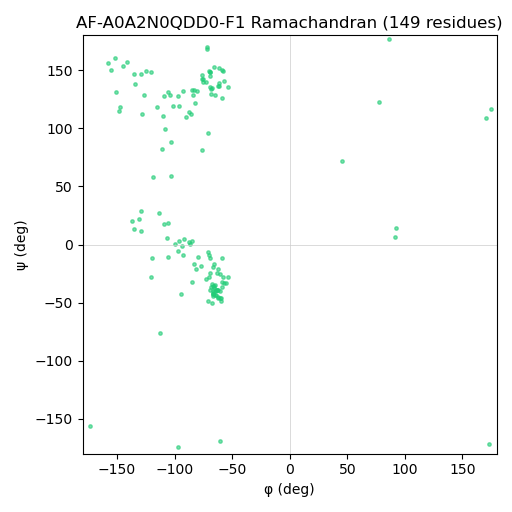-4.086 9.552 4.322 1.00 88.44 108 ALA A O 1
ATOM 903 N N . ILE A 1 109 ? -2.343 8.656 5.422 1.00 87.50 109 ILE A N 1
ATOM 904 C CA . ILE A 1 109 ? -3.074 8.414 6.678 1.00 87.50 109 ILE A CA 1
ATOM 905 C C . ILE A 1 109 ? -3.617 9.724 7.254 1.00 87.50 109 ILE A C 1
ATOM 907 O O . ILE A 1 109 ? -4.789 9.799 7.630 1.00 87.50 109 ILE A O 1
ATOM 911 N N . ASN A 1 110 ? -2.785 10.766 7.300 1.00 86.69 110 ASN A N 1
ATOM 912 C CA . ASN A 1 110 ? -3.204 12.072 7.789 1.00 86.69 110 ASN A CA 1
ATOM 913 C C . ASN A 1 110 ? -4.323 12.649 6.918 1.00 86.69 110 ASN A C 1
ATOM 915 O O . ASN A 1 110 ? -5.327 13.086 7.454 1.00 86.69 110 ASN A O 1
ATOM 919 N N . MET A 1 111 ? -4.219 12.608 5.592 1.00 85.25 111 MET A N 1
ATOM 920 C CA . MET A 1 111 ? -5.282 13.112 4.717 1.00 85.25 111 MET A CA 1
ATOM 921 C C . MET A 1 111 ? -6.579 12.303 4.853 1.00 85.25 111 MET A C 1
ATOM 923 O O . MET A 1 111 ? -7.656 12.888 4.909 1.00 85.25 111 MET A O 1
ATOM 927 N N . LEU A 1 112 ? -6.487 10.975 4.968 1.00 84.88 112 LEU A N 1
ATOM 928 C CA . LEU A 1 112 ? -7.652 10.097 5.073 1.00 84.88 112 LEU A CA 1
ATOM 929 C C . LEU A 1 112 ? -8.439 10.308 6.375 1.00 84.88 112 LEU A C 1
ATOM 931 O O . LEU A 1 112 ? -9.667 10.301 6.343 1.00 84.88 112 LEU A O 1
ATOM 935 N N . TYR A 1 113 ? -7.747 10.503 7.502 1.00 80.56 113 TYR A N 1
ATOM 936 C CA . TYR A 1 113 ? -8.369 10.569 8.832 1.00 80.56 113 TYR A CA 1
ATOM 937 C C . TYR A 1 113 ? -8.460 11.981 9.435 1.00 80.56 113 TYR A C 1
ATOM 939 O O . TYR A 1 113 ? -9.155 12.175 10.436 1.00 80.56 113 TYR A O 1
ATOM 947 N N . LEU A 1 114 ? -7.808 12.990 8.849 1.00 72.44 114 LEU A N 1
ATOM 948 C CA . LEU A 1 114 ? -7.947 14.387 9.282 1.00 72.44 114 LEU A CA 1
ATOM 949 C C . LEU A 1 114 ? -9.164 15.068 8.629 1.00 72.44 114 LEU A C 1
ATOM 951 O O . LEU A 1 114 ? -9.839 15.847 9.303 1.00 72.44 114 LEU A O 1
ATOM 955 N N . ASP A 1 115 ? -9.518 14.694 7.390 1.00 57.84 115 ASP A N 1
ATOM 956 C CA . ASP A 1 115 ? -10.759 15.126 6.712 1.00 57.84 115 ASP A CA 1
ATOM 957 C C . ASP A 1 115 ? -12.036 14.593 7.391 1.00 57.84 115 ASP A C 1
ATOM 959 O O . ASP A 1 115 ? -13.128 15.115 7.170 1.00 57.84 115 ASP A O 1
ATOM 963 N N . SER A 1 116 ? -11.919 13.571 8.247 1.00 53.06 116 SER A N 1
ATOM 964 C CA . SER A 1 116 ? -13.044 12.983 8.984 1.00 53.06 116 SER A CA 1
ATOM 965 C C . SER A 1 116 ? -13.289 13.587 10.370 1.00 53.06 116 SER A C 1
ATOM 967 O O . SER A 1 116 ? -14.157 13.090 11.084 1.00 53.06 116 SER A O 1
ATOM 969 N N . THR A 1 117 ? -12.561 14.634 10.781 1.00 46.41 117 THR A N 1
ATOM 970 C CA . THR A 1 117 ? -12.898 15.358 12.019 1.00 46.41 117 THR A CA 1
ATOM 971 C C . THR A 1 117 ? -13.956 16.426 11.721 1.00 46.41 117 THR A C 1
ATOM 973 O O . THR A 1 117 ? -13.653 17.406 11.037 1.00 46.41 117 THR A O 1
ATOM 976 N N . PRO A 1 118 ? -15.204 16.301 12.214 1.00 48.16 118 PRO A N 1
ATOM 977 C CA . PRO A 1 118 ? -16.099 17.440 12.210 1.00 48.16 118 PRO A CA 1
ATOM 978 C C . PRO A 1 118 ? -15.546 18.459 13.224 1.00 48.16 118 PRO A C 1
ATOM 980 O O . PRO A 1 118 ? -15.268 18.121 14.373 1.00 48.16 118 PRO A O 1
ATOM 983 N N . ASP A 1 119 ? -15.402 19.709 12.784 1.00 48.38 119 ASP A N 1
ATOM 984 C CA . ASP A 1 119 ? -15.438 20.932 13.606 1.00 48.38 119 ASP A CA 1
ATOM 985 C C . ASP A 1 119 ? -14.191 21.588 14.245 1.00 48.38 119 ASP A C 1
ATOM 987 O O . ASP A 1 119 ? -14.370 22.607 14.911 1.00 48.38 119 ASP A O 1
ATOM 991 N N . ILE A 1 120 ? -12.928 21.183 14.013 1.00 45.03 120 ILE A N 1
ATOM 992 C CA . ILE A 1 120 ? -11.785 21.903 14.660 1.00 45.03 120 ILE A CA 1
ATOM 993 C C . ILE A 1 120 ? -10.751 22.560 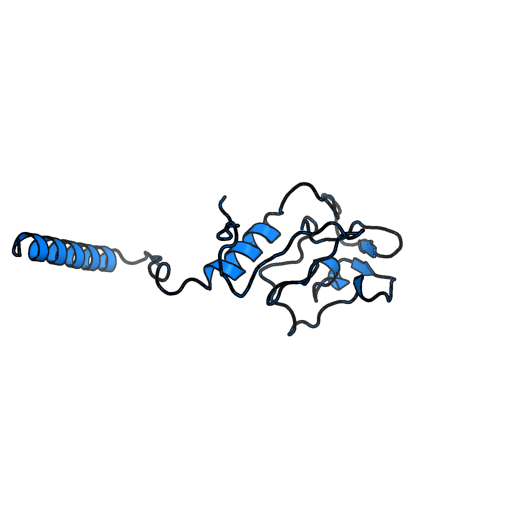13.718 1.00 45.03 120 ILE A C 1
ATOM 995 O O . ILE A 1 120 ? -9.993 23.416 14.170 1.00 45.03 120 ILE A O 1
ATOM 999 N N . GLN A 1 121 ? -10.729 22.314 12.400 1.00 44.69 121 GLN A N 1
ATOM 1000 C CA . GLN A 1 121 ? -9.661 22.882 11.538 1.00 44.69 121 GLN A CA 1
ATOM 1001 C C . GLN A 1 121 ? -10.097 23.638 10.273 1.00 44.69 121 GLN A C 1
ATOM 1003 O O . GLN A 1 121 ? -9.314 23.764 9.336 1.00 44.69 121 GLN A O 1
ATOM 1008 N N . ARG A 1 122 ? -11.283 24.262 10.255 1.00 43.97 122 ARG A N 1
ATOM 1009 C CA . ARG A 1 122 ? -11.584 25.317 9.256 1.00 43.97 122 ARG A CA 1
ATOM 1010 C C . ARG A 1 122 ? -11.162 26.729 9.682 1.00 43.97 122 ARG A C 1
ATOM 1012 O O . ARG A 1 122 ? -11.310 27.670 8.911 1.00 43.97 122 ARG A O 1
ATOM 1019 N N . VAL A 1 123 ? -10.540 26.878 10.855 1.00 42.69 123 VAL A N 1
ATOM 1020 C CA . VAL A 1 123 ? -9.845 28.111 11.268 1.00 42.69 123 VAL A CA 1
ATOM 1021 C C . VAL A 1 123 ? -8.327 27.927 11.128 1.00 42.69 123 VAL A C 1
ATOM 1023 O O . VAL A 1 123 ? -7.567 28.024 12.084 1.00 42.69 123 VAL A O 1
ATOM 1026 N N . LYS A 1 124 ? -7.867 27.634 9.912 1.00 41.06 124 LYS A N 1
ATOM 1027 C CA . LYS A 1 124 ? -6.533 28.035 9.439 1.00 41.06 124 LYS A CA 1
ATOM 1028 C C . LYS A 1 124 ? -6.796 29.092 8.374 1.00 41.06 124 LYS A C 1
ATOM 1030 O O . LYS A 1 124 ? -7.074 28.775 7.231 1.00 41.06 124 LYS A O 1
ATOM 1035 N N . ILE A 1 125 ? -7.029 30.336 8.781 1.00 42.78 125 ILE A N 1
ATOM 1036 C CA . ILE A 1 125 ? -5.991 31.370 8.709 1.00 42.78 125 ILE A CA 1
ATOM 1037 C C . ILE A 1 125 ? -5.274 31.317 7.349 1.00 42.78 125 ILE A C 1
ATOM 1039 O O . ILE A 1 125 ? -4.107 30.953 7.259 1.00 42.78 125 ILE A O 1
ATOM 1043 N N . THR A 1 126 ? -5.957 31.737 6.287 1.00 41.72 126 THR A N 1
ATOM 1044 C CA . THR A 1 126 ? -5.293 32.506 5.230 1.00 41.72 126 THR A CA 1
ATOM 1045 C C . THR A 1 126 ? -5.124 33.923 5.776 1.00 41.72 126 THR A C 1
ATOM 1047 O O . THR A 1 126 ? -5.964 34.802 5.581 1.00 41.72 126 THR A O 1
ATOM 1050 N N . ALA A 1 127 ? -4.083 34.116 6.589 1.00 46.38 127 ALA A N 1
ATOM 1051 C CA . ALA A 1 127 ? -3.662 35.438 7.023 1.00 46.38 127 ALA A CA 1
ATOM 1052 C C . ALA A 1 127 ? -3.050 36.161 5.824 1.00 46.38 127 ALA A C 1
ATOM 1054 O O . ALA A 1 127 ? -1.870 35.996 5.535 1.00 46.38 127 ALA A O 1
ATOM 1055 N N . SER A 1 128 ? -3.856 36.966 5.141 1.00 48.97 128 SER A N 1
ATOM 1056 C CA . SER A 1 128 ? -3.350 37.951 4.185 1.00 48.97 128 SER A CA 1
ATOM 1057 C C . SER A 1 128 ? -4.043 39.307 4.289 1.00 48.97 128 SER A C 1
ATOM 1059 O O . SER A 1 128 ? -3.974 40.064 3.338 1.00 48.97 128 SER A O 1
ATOM 1061 N N . ASN A 1 129 ? -4.697 39.635 5.413 1.00 55.62 129 ASN A N 1
ATOM 1062 C CA . ASN A 1 129 ? -5.174 40.997 5.684 1.00 55.62 129 ASN A CA 1
ATOM 1063 C C . ASN A 1 129 ? -5.145 41.294 7.192 1.00 55.62 129 ASN A C 1
ATOM 1065 O O . ASN A 1 129 ? -5.863 40.672 7.979 1.00 55.62 129 ASN A O 1
ATOM 1069 N N . GLU A 1 130 ? -4.301 42.248 7.592 1.00 59.34 130 GLU A N 1
ATOM 1070 C CA . GLU A 1 130 ? -4.111 42.709 8.980 1.00 59.34 130 GLU A CA 1
ATOM 1071 C C . GLU A 1 130 ? -5.420 43.226 9.620 1.00 59.34 130 GLU A C 1
ATOM 1073 O O . GLU A 1 130 ? -5.643 43.056 10.820 1.00 59.34 130 GLU A O 1
ATOM 1078 N N . GLU A 1 131 ? -6.363 43.732 8.821 1.00 57.41 131 GLU A N 1
ATOM 1079 C CA . GLU A 1 131 ? -7.672 44.201 9.299 1.00 57.41 131 GLU A CA 1
ATOM 1080 C C . GLU A 1 131 ? -8.544 43.079 9.889 1.00 57.41 131 GLU A C 1
ATOM 1082 O O . GLU A 1 131 ? -9.235 43.280 10.894 1.00 57.41 131 GLU A O 1
ATOM 1087 N N . MET A 1 132 ? -8.469 41.859 9.341 1.00 56.44 132 MET A N 1
ATOM 1088 C CA . MET A 1 132 ? -9.233 40.722 9.870 1.00 56.44 132 MET A CA 1
ATOM 1089 C C . MET A 1 132 ? -8.672 40.211 11.202 1.00 56.44 132 MET A C 1
ATOM 1091 O O . MET A 1 132 ? -9.445 39.758 12.053 1.00 56.44 132 MET A O 1
ATOM 1095 N N . LYS A 1 133 ? -7.356 40.342 11.438 1.00 59.28 133 LYS A N 1
ATOM 1096 C CA . LYS A 1 133 ? -6.754 40.046 12.750 1.00 59.28 133 LYS A CA 1
ATOM 1097 C C . LYS A 1 133 ? -7.276 41.007 13.815 1.00 59.28 133 LYS A C 1
ATOM 1099 O O . LYS A 1 133 ? -7.633 40.562 14.907 1.00 59.28 133 LYS A O 1
ATOM 1104 N N . LEU A 1 134 ? -7.368 42.301 13.502 1.00 60.03 134 LEU A N 1
ATOM 1105 C CA . LEU A 1 134 ? -7.810 43.315 14.460 1.00 60.03 134 LEU A CA 1
ATOM 1106 C C . LEU A 1 134 ? -9.288 43.133 14.840 1.00 60.03 134 LEU A C 1
ATOM 1108 O O . LEU A 1 134 ? -9.628 43.142 16.025 1.00 60.03 134 LEU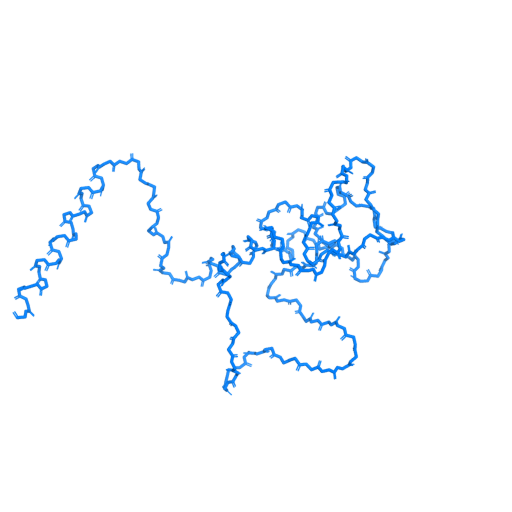 A O 1
ATOM 1112 N N . GLN A 1 135 ? -10.151 42.850 13.858 1.00 63.06 135 GLN A N 1
ATOM 1113 C CA . GLN A 1 135 ? -11.568 42.547 14.094 1.00 63.06 135 GLN A CA 1
ATOM 1114 C C . GLN A 1 135 ? -11.762 41.268 14.922 1.00 63.06 135 GLN A C 1
ATOM 1116 O O . GLN A 1 135 ? -12.598 41.218 15.829 1.00 63.06 135 GLN A O 1
ATOM 1121 N N . PHE A 1 136 ? -10.954 40.236 14.674 1.00 60.22 136 PHE A N 1
ATOM 1122 C CA . PHE A 1 136 ? -10.994 38.997 15.449 1.00 60.22 136 PHE A CA 1
ATOM 1123 C C . PHE A 1 136 ? -10.536 39.203 16.901 1.00 60.22 136 PHE A C 1
ATOM 1125 O O . PHE A 1 136 ? -11.211 38.757 17.833 1.00 60.22 136 PHE A O 1
ATOM 1132 N N . LEU A 1 137 ? -9.448 39.949 17.117 1.00 65.19 137 LEU A N 1
ATOM 1133 C CA . LEU A 1 137 ? -8.949 40.283 18.454 1.00 65.19 137 LEU A CA 1
ATOM 1134 C C . LEU A 1 137 ? -9.954 41.127 19.255 1.00 65.19 137 LEU A C 1
ATOM 1136 O O . LEU A 1 137 ? -10.153 40.872 20.445 1.00 65.19 137 LEU A O 1
ATOM 1140 N N . LEU A 1 138 ? -10.652 42.072 18.617 1.00 67.38 138 LEU A N 1
ATOM 1141 C CA . LEU A 1 138 ? -11.739 42.840 19.241 1.00 67.38 138 LEU A CA 1
ATOM 1142 C C . LEU A 1 138 ? -12.928 41.944 19.633 1.00 67.38 138 LEU A C 1
ATOM 1144 O O . LEU A 1 138 ? -13.495 42.073 20.726 1.00 67.38 138 LEU A O 1
ATOM 1148 N N . LYS A 1 139 ? -13.271 40.967 18.787 1.00 63.44 139 LYS A N 1
ATOM 1149 C CA . LYS A 1 139 ? -14.347 39.997 19.050 1.00 63.44 139 LYS A CA 1
ATOM 1150 C C . LYS A 1 139 ? -14.007 39.043 20.202 1.00 63.44 139 LYS A C 1
ATOM 1152 O O . LYS A 1 139 ? -14.890 38.690 20.984 1.00 63.44 139 LYS A O 1
ATOM 1157 N N . ILE A 1 140 ? -12.734 38.682 20.365 1.00 66.25 140 ILE A N 1
ATOM 1158 C CA . ILE A 1 140 ? -12.253 37.904 21.517 1.00 66.25 140 ILE A CA 1
ATOM 1159 C C . ILE A 1 140 ? -12.276 38.749 22.797 1.00 66.25 140 ILE A C 1
ATOM 1161 O O . ILE A 1 140 ? -12.834 38.306 23.804 1.00 66.25 140 ILE A O 1
ATOM 1165 N N . LYS A 1 141 ? -11.743 39.979 22.770 1.00 69.38 141 LYS A N 1
ATOM 1166 C CA . LYS A 1 141 ? -11.711 40.860 23.952 1.00 69.38 141 LYS A CA 1
ATOM 1167 C C . LYS A 1 141 ? -13.114 41.178 24.480 1.00 69.38 141 LYS A C 1
ATOM 1169 O O . LYS A 1 141 ? -13.331 41.121 25.688 1.00 69.38 141 LYS A O 1
ATOM 1174 N N . SER A 1 142 ? -14.088 41.416 23.599 1.00 58.25 142 SER A N 1
ATOM 1175 C CA . SER A 1 142 ? -15.484 41.662 24.003 1.00 58.25 142 SER A CA 1
ATOM 1176 C C . SER A 1 142 ? -16.167 40.433 24.625 1.00 58.25 142 SER A C 1
ATOM 1178 O O . SER A 1 142 ? -16.923 40.574 25.589 1.00 58.25 142 SER A O 1
ATOM 1180 N N . LYS A 1 143 ? -15.870 39.216 24.144 1.00 55.53 143 LYS A N 1
ATOM 1181 C CA . LYS A 1 143 ? -16.371 37.960 24.738 1.00 55.53 143 LYS A CA 1
ATOM 1182 C C . LYS A 1 143 ? -15.752 37.667 26.105 1.00 55.53 143 LYS A C 1
ATOM 1184 O O . LYS A 1 143 ? -16.467 37.232 27.005 1.00 55.53 143 LYS A O 1
ATOM 1189 N N . ILE A 1 144 ? -14.458 37.936 26.280 1.00 55.59 144 ILE A N 1
ATOM 1190 C CA . ILE A 1 144 ? -13.771 37.788 27.574 1.00 55.59 144 ILE A CA 1
ATOM 1191 C C . ILE A 1 144 ? -14.312 38.807 28.587 1.00 55.59 144 ILE A C 1
ATOM 1193 O O . ILE A 1 144 ? -14.584 38.451 29.731 1.00 55.59 144 ILE A O 1
ATOM 1197 N N . PHE A 1 145 ? -14.548 40.050 28.159 1.00 47.91 145 PHE A N 1
ATOM 1198 C CA . PHE A 1 145 ? -15.110 41.096 29.016 1.00 47.91 145 PHE A CA 1
ATOM 1199 C C . PHE A 1 145 ? -16.556 40.800 29.448 1.00 47.91 145 PHE A C 1
ATOM 1201 O O . PHE A 1 145 ? -16.906 41.017 30.605 1.00 47.91 145 PHE A O 1
ATOM 1208 N N . ARG A 1 146 ? -17.385 40.226 28.562 1.00 53.34 146 ARG A N 1
ATOM 1209 C CA . ARG A 1 146 ? -18.746 39.778 28.916 1.00 53.34 146 ARG A CA 1
ATOM 1210 C C . ARG A 1 146 ? -18.752 38.624 29.921 1.00 53.34 146 ARG A C 1
ATOM 1212 O O . ARG A 1 146 ? -19.598 38.622 30.803 1.00 53.34 146 ARG A O 1
ATOM 1219 N N . ARG A 1 147 ? -17.787 37.701 29.842 1.00 49.88 147 ARG A N 1
ATOM 1220 C CA . ARG A 1 147 ? -17.653 36.580 30.793 1.00 49.88 147 ARG A CA 1
ATOM 1221 C C . ARG A 1 147 ? -17.213 37.005 32.196 1.00 49.88 147 ARG A C 1
ATOM 1223 O O . ARG A 1 147 ? -17.582 36.343 33.153 1.00 49.88 147 ARG A O 1
ATOM 1230 N N . LYS A 1 148 ? -16.467 38.109 32.326 1.00 52.88 148 LYS A N 1
ATOM 1231 C CA . LYS A 1 148 ? -16.066 38.671 33.630 1.00 52.88 148 LYS A CA 1
ATOM 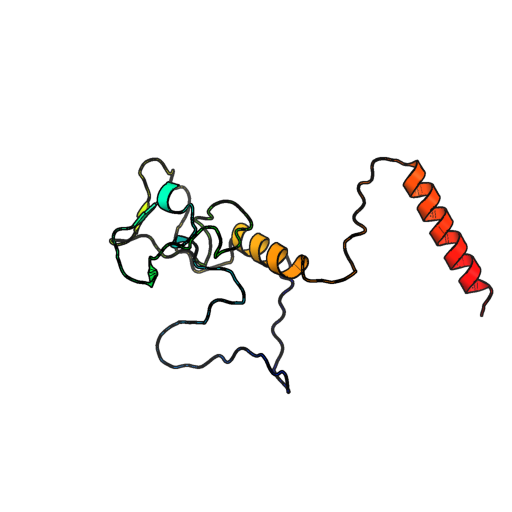1232 C C . LYS A 1 148 ? -17.155 39.497 34.329 1.00 52.88 148 LYS A C 1
ATOM 1234 O O . LYS A 1 148 ? -16.965 39.852 35.481 1.00 52.88 148 LYS A O 1
ATOM 1239 N N . ARG A 1 149 ? -18.263 39.825 33.652 1.00 51.12 149 ARG A N 1
ATOM 1240 C CA . ARG A 1 149 ? -19.420 40.528 34.246 1.00 51.12 149 ARG A CA 1
ATOM 1241 C C . ARG A 1 149 ? -20.554 39.594 34.685 1.00 51.12 149 ARG A C 1
ATOM 1243 O O . ARG A 1 149 ? -21.535 40.073 35.235 1.00 51.12 149 ARG A O 1
ATOM 1250 N N . SER A 1 150 ? -20.448 38.297 34.398 1.00 50.00 150 SER A N 1
ATOM 1251 C CA . SER A 1 150 ? -21.460 37.281 34.717 1.00 50.00 150 SER A CA 1
ATOM 1252 C C . SER A 1 150 ? -20.972 36.260 35.758 1.00 50.00 150 SER A C 1
ATOM 1254 O O . SER A 1 150 ? -21.406 35.110 35.723 1.00 50.00 150 SER A O 1
ATOM 1256 N N . GLN A 1 151 ? -20.039 36.664 36.625 1.00 44.50 151 GLN A N 1
ATOM 1257 C CA . GLN A 1 151 ? -19.641 35.987 37.864 1.00 44.50 151 GLN A CA 1
ATOM 1258 C C . GLN A 1 151 ? -19.652 37.006 38.996 1.00 44.50 151 GLN A C 1
ATOM 1260 O O . GLN A 1 151 ? -19.300 38.173 38.704 1.00 44.50 151 GLN A O 1
#

Solvent-accessible surface area (backbone atoms only — not comparable to full-atom values): 10062 Å² total; per-residue (Å²): 139,84,73,89,77,76,92,71,87,85,85,82,68,88,78,78,86,82,89,76,93,77,79,86,89,87,74,85,69,64,104,64,54,80,48,47,68,21,36,65,69,32,71,82,49,39,47,74,71,54,88,54,78,91,56,48,61,46,56,71,89,75,45,72,77,80,66,76,92,51,64,50,21,48,58,20,68,57,69,54,93,45,31,39,76,37,92,86,56,84,80,92,71,66,53,34,45,84,85,56,78,24,74,60,46,52,49,34,53,41,57,66,60,56,77,68,57,86,88,80,75,86,80,68,78,83,82,82,56,73,67,59,55,53,56,49,52,52,55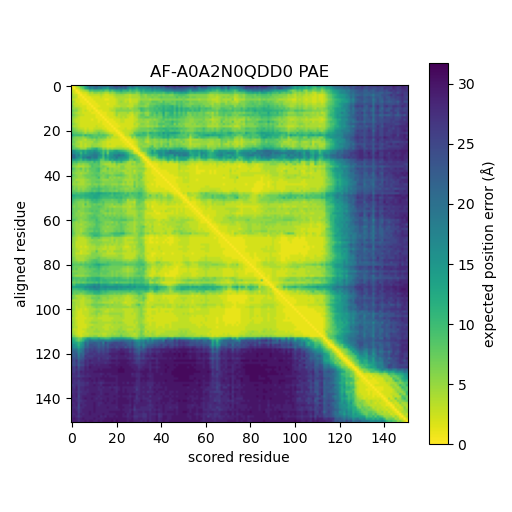,50,52,55,53,55,54,55,59,66,69,74,109

Nearest PDB structures (foldseek):
  3lqb-assembly1_A  TM=7.895E-01  e=1.002E-04  Danio rerio

Sequence (151 aa):
MFSPIKFVERTNQIDYVKIVNKGGYWSYVGKQGGEQHSHPDRDKYLFVQNNSYDYRRYEPNDVRCFGNYDFKSIMHYPLGSCMKLKSEVKRDFEIGQREMLSEGDIKAINMLYLDSTPDIQRVKITASNEEMKLQFLLKIKSKIFRRKRSQ

Secondary structure (DSSP, 8-state):
---S------SS-SS------SSS------SS---GGGSTTGGGTEEE---SGGGPPPPTTT----SS--TT-TTSPPPSSSEEE-TTS---S-SS--SS--HHHHHHHHHHHHTT--SSSS-------HHHHHHHHHHHHHHHHHHTT--

pLDDT: mean 78.98, std 17.11, range [41.06, 95.19]